Protein AF-A0AAD5LGI7-F1 (afdb_monomer_lite)

pLDDT: mean 71.54, std 13.79, range [35.91, 91.69]

Secondary structure (DSSP, 8-state):
-------SSSEEEEEEE-TTS-EEEEEEEHHHHHHHHH-HHHHHHHHHHHHHHHHHHHHHHHHHHHHHHHHHHHHHHHHHHHHHHHHHHHHHHHHHHH--

Structure (mmCIF, N/CA/C/O backbone):
data_AF-A0AAD5LGI7-F1
#
_entry.id   AF-A0AAD5LGI7-F1
#
loop_
_atom_site.group_PDB
_atom_site.id
_atom_site.type_symbol
_atom_site.label_atom_id
_atom_site.label_alt_id
_atom_site.label_comp_id
_atom_site.label_asym_id
_atom_site.label_entity_id
_atom_site.label_seq_id
_atom_site.pdbx_PDB_ins_code
_atom_site.Cartn_x
_atom_site.Cartn_y
_atom_site.Cartn_z
_atom_site.occupancy
_atom_site.B_iso_or_equiv
_atom_site.auth_seq_id
_atom_site.auth_comp_id
_atom_site.auth_asym_id
_atom_site.auth_atom_id
_atom_site.pdbx_PDB_model_num
ATOM 1 N N . MET A 1 1 ? 21.292 1.746 -2.071 1.00 35.91 1 MET A N 1
ATOM 2 C CA . MET A 1 1 ? 21.785 0.354 -2.151 1.00 35.91 1 MET A CA 1
ATOM 3 C C . MET A 1 1 ? 20.619 -0.593 -1.911 1.00 35.91 1 MET A C 1
ATOM 5 O O . MET A 1 1 ? 20.077 -0.589 -0.814 1.00 35.91 1 MET A O 1
ATOM 9 N N . SER A 1 2 ? 20.196 -1.340 -2.932 1.00 36.94 2 SER A N 1
ATOM 10 C CA . SER A 1 2 ? 19.093 -2.310 -2.845 1.00 36.94 2 SER A CA 1
ATOM 11 C C . SER A 1 2 ? 19.675 -3.725 -2.855 1.00 36.94 2 SER A C 1
ATOM 13 O O . SER A 1 2 ? 20.400 -4.068 -3.782 1.00 36.94 2 SER A O 1
ATOM 15 N N . GLN A 1 3 ? 19.402 -4.531 -1.825 1.00 41.50 3 GLN A N 1
ATOM 16 C CA . GLN A 1 3 ? 19.864 -5.924 -1.751 1.00 41.50 3 GLN A CA 1
ATOM 17 C C . GLN A 1 3 ? 18.906 -6.853 -2.510 1.00 41.50 3 GLN A C 1
ATOM 19 O O . GLN A 1 3 ? 17.688 -6.787 -2.320 1.00 41.50 3 GLN A O 1
ATOM 24 N N . ILE A 1 4 ? 19.462 -7.718 -3.362 1.00 52.78 4 ILE A N 1
ATOM 25 C CA . ILE A 1 4 ? 18.716 -8.642 -4.221 1.00 52.78 4 ILE A CA 1
ATOM 26 C C . ILE A 1 4 ? 18.658 -10.016 -3.544 1.00 52.78 4 ILE A C 1
ATOM 28 O O . ILE A 1 4 ? 19.682 -10.660 -3.354 1.00 52.78 4 ILE A O 1
ATOM 32 N N . ILE A 1 5 ? 17.452 -10.484 -3.216 1.00 55.31 5 ILE A N 1
ATOM 33 C CA . ILE A 1 5 ? 17.201 -11.864 -2.780 1.00 55.31 5 ILE A CA 1
ATOM 34 C C . ILE A 1 5 ? 16.639 -12.610 -3.997 1.00 55.31 5 ILE A C 1
ATOM 36 O O . ILE A 1 5 ? 15.523 -12.320 -4.432 1.00 55.31 5 ILE A O 1
ATOM 40 N N . HIS A 1 6 ? 17.416 -13.524 -4.583 1.00 48.84 6 HIS A N 1
ATOM 41 C CA . HIS A 1 6 ? 16.948 -14.399 -5.665 1.00 48.84 6 HIS A CA 1
ATOM 42 C C . HIS A 1 6 ? 16.081 -15.519 -5.070 1.00 48.84 6 HIS A C 1
ATOM 44 O O . HIS A 1 6 ? 16.558 -16.305 -4.258 1.00 48.84 6 HIS A O 1
ATOM 50 N N . SER A 1 7 ? 14.805 -15.592 -5.461 1.00 46.59 7 SER A N 1
ATOM 51 C CA . SER A 1 7 ? 13.902 -16.696 -5.111 1.00 46.59 7 SER A CA 1
ATOM 52 C C . SER A 1 7 ? 13.721 -17.606 -6.330 1.00 46.59 7 SER A C 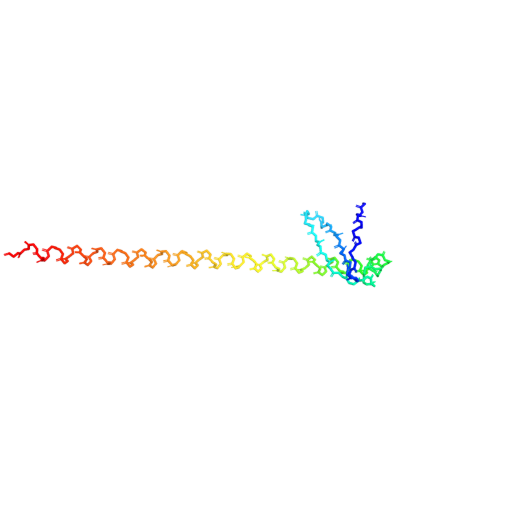1
ATOM 54 O O . SER A 1 7 ? 13.436 -17.122 -7.423 1.00 46.59 7 SER A O 1
ATOM 56 N N . GLN A 1 8 ? 13.897 -18.916 -6.138 1.00 51.75 8 GLN A N 1
ATOM 57 C CA . GLN A 1 8 ? 13.949 -19.990 -7.149 1.00 51.75 8 GLN A CA 1
ATOM 58 C C . GLN A 1 8 ? 12.672 -20.204 -8.000 1.00 51.75 8 GLN A C 1
ATOM 60 O O . GLN A 1 8 ? 12.634 -21.118 -8.813 1.00 51.75 8 GLN A O 1
ATOM 65 N N . PHE A 1 9 ? 11.639 -19.366 -7.872 1.00 52.41 9 PHE A N 1
ATOM 66 C CA . PHE A 1 9 ? 10.321 -19.578 -8.486 1.00 52.41 9 PHE A CA 1
ATOM 67 C C . PHE A 1 9 ? 9.920 -18.483 -9.483 1.00 52.41 9 PHE A C 1
ATOM 69 O O . PHE A 1 9 ? 8.840 -17.932 -9.337 1.00 52.41 9 PHE A O 1
ATOM 76 N N . GLY A 1 10 ? 10.768 -18.081 -10.443 1.00 61.97 10 GLY A N 1
ATOM 77 C CA . GLY A 1 10 ? 10.415 -17.137 -11.540 1.00 61.97 10 GLY A CA 1
ATOM 78 C C . GLY A 1 10 ? 9.811 -15.773 -11.127 1.00 61.97 10 GLY A C 1
ATOM 79 O O . GLY A 1 10 ? 9.417 -14.954 -11.959 1.00 61.97 10 GLY A O 1
ATOM 80 N N . SER A 1 11 ? 9.740 -15.530 -9.824 1.00 69.25 11 SER A N 1
ATOM 81 C CA . S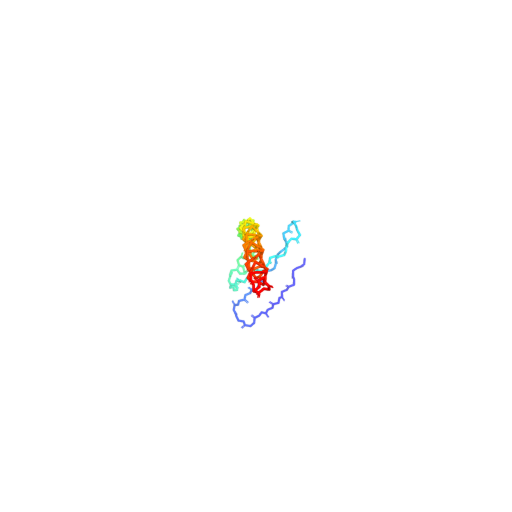ER A 1 11 ? 9.015 -14.483 -9.134 1.00 69.25 11 SER A CA 1
ATOM 82 C C . SER A 1 11 ? 10.059 -13.730 -8.343 1.00 69.25 11 SER A C 1
ATOM 84 O O . SER A 1 11 ? 10.675 -14.254 -7.413 1.00 69.25 11 SER A O 1
ATOM 86 N N . SER A 1 12 ? 10.250 -12.482 -8.721 1.00 79.62 12 SER A N 1
ATOM 87 C CA . SER A 1 12 ? 11.139 -11.556 -8.053 1.00 79.62 12 SER A CA 1
ATOM 88 C C . SER A 1 12 ? 10.356 -10.647 -7.115 1.00 79.62 12 SER A C 1
ATOM 90 O O . SER A 1 12 ? 9.178 -10.365 -7.319 1.00 79.62 12 SER A O 1
ATOM 92 N N . VAL A 1 13 ? 11.018 -10.163 -6.068 1.00 82.81 13 VAL A N 1
ATOM 93 C CA . VAL A 1 13 ? 10.440 -9.164 -5.166 1.00 82.81 13 VAL A CA 1
ATOM 94 C C . VAL A 1 13 ? 11.198 -7.859 -5.339 1.00 82.81 13 VAL A C 1
ATOM 96 O O . VAL A 1 13 ? 12.410 -7.811 -5.133 1.00 82.81 13 VAL A O 1
ATOM 99 N N . ILE A 1 14 ? 10.477 -6.801 -5.696 1.00 84.31 14 ILE A N 1
ATOM 100 C CA . ILE A 1 14 ? 10.992 -5.435 -5.710 1.00 84.31 14 ILE A CA 1
ATOM 101 C C . ILE A 1 14 ? 10.668 -4.812 -4.357 1.00 84.3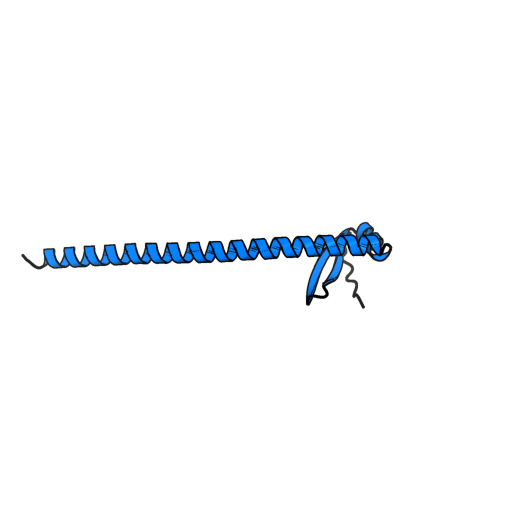1 14 ILE A C 1
ATOM 103 O O . ILE A 1 14 ? 9.511 -4.775 -3.931 1.00 84.31 14 ILE A O 1
ATOM 107 N N . LYS A 1 15 ? 11.704 -4.318 -3.682 1.00 85.06 15 LYS A N 1
ATOM 108 C CA . LYS A 1 15 ? 11.579 -3.574 -2.429 1.00 85.06 15 LYS A CA 1
ATOM 109 C C . LYS A 1 15 ? 11.840 -2.104 -2.701 1.00 85.06 15 LYS A C 1
ATOM 111 O O . LYS A 1 15 ? 12.871 -1.765 -3.283 1.00 85.06 15 LYS A O 1
ATOM 116 N N . PHE A 1 16 ? 10.937 -1.237 -2.264 1.00 82.81 16 PHE A N 1
ATOM 117 C CA . PHE A 1 16 ? 11.161 0.202 -2.325 1.00 82.81 16 PHE A CA 1
ATOM 118 C C . PHE A 1 16 ? 10.579 0.908 -1.108 1.00 82.81 16 PHE A C 1
ATOM 120 O O . PHE A 1 16 ? 9.553 0.510 -0.558 1.00 82.81 16 PHE A O 1
ATOM 127 N N . THR A 1 17 ? 11.267 1.966 -0.696 1.00 80.50 17 THR A N 1
ATOM 128 C CA . THR A 1 17 ? 10.891 2.796 0.445 1.00 80.50 17 THR A CA 1
ATOM 129 C C . THR A 1 17 ? 10.290 4.088 -0.079 1.00 80.50 17 THR A C 1
ATOM 131 O O . THR A 1 17 ? 10.902 4.783 -0.890 1.00 80.50 17 THR A O 1
ATOM 134 N N . PHE A 1 18 ? 9.082 4.404 0.366 1.00 77.19 18 PHE A N 1
ATOM 135 C CA . PHE A 1 18 ? 8.457 5.690 0.115 1.00 77.19 18 PHE A CA 1
ATOM 136 C C . PHE A 1 18 ? 9.130 6.778 0.963 1.00 77.19 18 PHE A C 1
ATOM 138 O O . PHE A 1 18 ? 9.509 6.512 2.106 1.00 77.19 18 PHE A O 1
ATOM 145 N N . PRO A 1 19 ? 9.210 8.025 0.468 1.00 74.00 19 PRO A N 1
ATOM 146 C CA . PRO A 1 19 ? 9.793 9.141 1.219 1.00 74.00 19 PRO A CA 1
ATOM 147 C C . PRO A 1 19 ? 9.059 9.435 2.539 1.00 74.00 19 PRO A C 1
ATOM 149 O O . PRO A 1 19 ? 9.641 10.000 3.452 1.00 74.00 19 PRO A O 1
ATOM 152 N N . CYS A 1 20 ? 7.803 9.001 2.678 1.00 73.81 20 CYS A N 1
ATOM 153 C CA . CYS A 1 20 ? 7.022 9.100 3.911 1.00 73.81 20 CYS A CA 1
ATOM 154 C C . CYS A 1 20 ? 7.347 8.020 4.968 1.00 73.81 20 CYS A C 1
ATOM 156 O O . CYS A 1 20 ? 6.625 7.911 5.956 1.00 73.81 20 CYS A O 1
ATOM 158 N N . GLY A 1 21 ? 8.392 7.205 4.768 1.00 72.25 21 GLY A N 1
ATOM 159 C CA . GLY A 1 21 ? 8.853 6.198 5.736 1.00 72.25 21 GLY A CA 1
ATOM 160 C C . GLY A 1 21 ? 8.197 4.815 5.618 1.00 72.25 21 GLY A C 1
ATOM 161 O O . GLY A 1 21 ? 8.458 3.943 6.441 1.00 72.25 21 GLY A O 1
ATOM 162 N N . GLY A 1 22 ? 7.362 4.576 4.600 1.00 78.12 22 GLY A N 1
ATOM 163 C CA . GLY A 1 22 ? 6.741 3.269 4.347 1.00 78.12 22 GLY A CA 1
ATOM 164 C C . GLY A 1 22 ? 7.583 2.374 3.434 1.00 78.12 22 GLY A C 1
ATOM 165 O O . GLY A 1 22 ? 8.128 2.853 2.445 1.00 78.12 22 GLY A O 1
ATOM 166 N N . VAL A 1 23 ? 7.649 1.068 3.705 1.00 82.00 23 VAL A N 1
ATOM 167 C CA . VAL A 1 23 ? 8.326 0.091 2.829 1.00 82.00 23 VAL A CA 1
ATOM 168 C C . VAL A 1 23 ? 7.290 -0.740 2.073 1.00 82.00 23 VAL A C 1
ATOM 170 O O . VAL A 1 23 ? 6.413 -1.352 2.681 1.00 82.00 23 VAL A O 1
ATOM 173 N N . CYS A 1 24 ? 7.403 -0.791 0.746 1.00 82.56 24 CYS A N 1
ATOM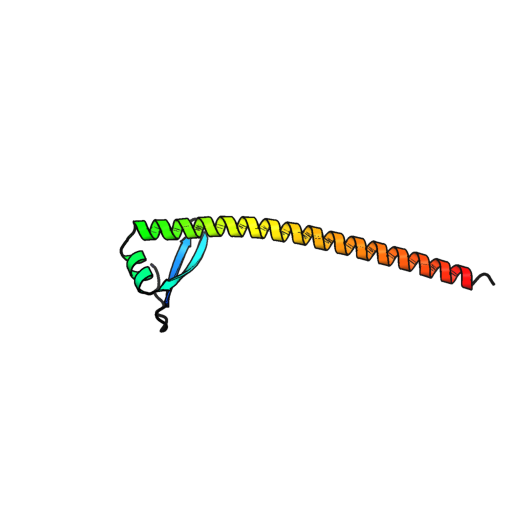 174 C CA . CYS A 1 24 ? 6.569 -1.618 -0.121 1.00 82.56 24 CYS A CA 1
ATOM 175 C C . CYS A 1 24 ? 7.355 -2.820 -0.654 1.00 82.56 24 CYS A C 1
ATOM 177 O O . CYS A 1 24 ? 8.504 -2.690 -1.083 1.00 82.56 24 CYS A O 1
ATOM 179 N N . HIS A 1 25 ? 6.709 -3.986 -0.642 1.00 86.56 25 HIS A N 1
ATOM 180 C CA . HIS A 1 25 ? 7.218 -5.227 -1.215 1.00 86.56 25 HIS A CA 1
ATOM 181 C C . HIS A 1 25 ? 6.292 -5.646 -2.353 1.00 86.56 25 HIS A C 1
ATOM 183 O O . HIS A 1 25 ? 5.159 -6.061 -2.106 1.00 86.56 25 HIS A O 1
ATOM 189 N N . LEU A 1 26 ? 6.765 -5.536 -3.591 1.00 83.31 26 LEU A N 1
ATOM 190 C CA . LEU A 1 26 ? 5.997 -5.909 -4.772 1.00 83.31 26 LEU A CA 1
ATOM 191 C C . LEU A 1 26 ? 6.533 -7.224 -5.332 1.00 83.31 26 LEU A C 1
ATOM 193 O O . LEU A 1 26 ? 7.697 -7.308 -5.722 1.00 83.31 26 LEU A O 1
ATOM 197 N N . ARG A 1 27 ? 5.687 -8.254 -5.372 1.00 85.62 27 ARG A N 1
ATOM 198 C CA . ARG A 1 27 ? 6.006 -9.513 -6.048 1.00 85.62 27 ARG A CA 1
ATOM 199 C C . ARG A 1 27 ? 5.685 -9.360 -7.533 1.00 85.62 27 ARG A C 1
ATOM 201 O O . ARG A 1 27 ? 4.558 -9.029 -7.884 1.00 85.62 27 ARG A O 1
ATOM 208 N N . VAL A 1 28 ? 6.678 -9.584 -8.382 1.00 84.12 28 VAL A N 1
ATOM 209 C CA . VAL A 1 28 ? 6.598 -9.429 -9.838 1.00 84.12 28 VAL A CA 1
ATOM 210 C C . VAL A 1 28 ? 7.270 -10.607 -10.530 1.00 84.12 28 VAL A C 1
ATOM 212 O O . VAL A 1 28 ? 8.068 -11.320 -9.926 1.00 84.12 28 VAL A O 1
ATOM 215 N N . THR A 1 29 ? 6.993 -10.810 -11.811 1.00 87.06 29 THR A N 1
ATOM 216 C CA . THR A 1 29 ? 7.786 -11.729 -12.634 1.00 87.06 29 THR A CA 1
ATOM 217 C C . THR A 1 29 ? 9.168 -11.137 -12.924 1.00 87.06 29 THR A C 1
ATOM 219 O O . THR A 1 29 ? 9.406 -9.937 -12.763 1.00 87.06 29 THR A O 1
ATOM 222 N N . GLN A 1 30 ? 10.107 -11.984 -13.338 1.00 83.06 30 GLN A N 1
ATOM 223 C CA . GLN A 1 30 ? 11.481 -11.563 -13.623 1.00 83.06 30 GLN A CA 1
ATOM 224 C C . GLN A 1 30 ? 11.579 -10.549 -14.779 1.00 83.06 30 GLN A C 1
ATOM 226 O O . GLN A 1 30 ? 12.361 -9.608 -14.684 1.00 83.06 30 GLN A O 1
ATOM 231 N N . ASP A 1 31 ? 10.737 -10.687 -15.806 1.00 85.44 31 ASP A N 1
ATOM 232 C CA . ASP A 1 31 ? 10.638 -9.752 -16.937 1.00 85.44 31 ASP A CA 1
ATOM 233 C C . ASP A 1 31 ? 10.241 -8.337 -16.478 1.00 85.44 31 ASP A C 1
ATOM 235 O O . ASP A 1 31 ? 10.928 -7.350 -16.739 1.00 85.44 31 ASP A O 1
ATOM 239 N N . ILE A 1 32 ? 9.204 -8.251 -15.641 1.00 84.81 32 ILE A N 1
ATOM 240 C CA . ILE A 1 32 ? 8.736 -6.983 -15.074 1.00 84.81 32 ILE A CA 1
ATOM 241 C C . ILE A 1 32 ? 9.784 -6.355 -14.156 1.00 84.81 32 ILE A C 1
ATOM 243 O O . ILE A 1 32 ? 9.896 -5.129 -14.106 1.00 84.81 32 ILE A O 1
ATOM 247 N N . LYS A 1 33 ? 10.571 -7.168 -13.442 1.00 85.31 33 LYS A N 1
ATOM 248 C CA . LYS A 1 33 ? 11.704 -6.657 -12.666 1.00 85.31 33 LYS A CA 1
ATOM 249 C C . LYS A 1 33 ? 12.761 -6.027 -13.574 1.00 85.31 33 LYS A C 1
ATOM 251 O O . LYS A 1 33 ? 13.178 -4.910 -13.289 1.00 85.31 33 LYS A O 1
ATOM 256 N N . GLN A 1 34 ? 13.148 -6.693 -14.661 1.00 86.44 34 GLN A N 1
ATOM 257 C CA . GLN A 1 34 ? 14.115 -6.132 -15.610 1.00 86.44 34 GLN A CA 1
ATOM 258 C C . GLN A 1 34 ? 13.603 -4.826 -16.217 1.00 86.44 34 GLN A C 1
ATOM 260 O O . GLN A 1 34 ? 14.331 -3.836 -16.236 1.00 86.44 34 GLN A O 1
ATOM 265 N N . LYS A 1 35 ? 12.326 -4.786 -16.610 1.00 87.62 35 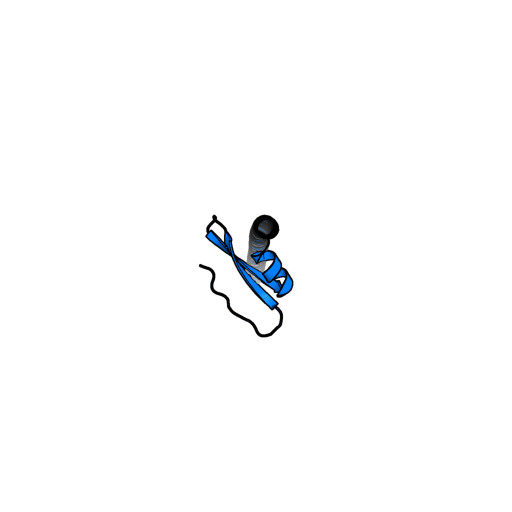LYS A N 1
ATOM 266 C CA . LYS A 1 35 ? 11.673 -3.572 -17.108 1.00 87.62 35 LYS A CA 1
ATOM 267 C C . LYS A 1 35 ? 11.689 -2.438 -16.078 1.00 87.62 35 LYS A C 1
ATOM 269 O O . LYS A 1 35 ? 11.984 -1.294 -16.401 1.00 87.62 35 LYS A O 1
ATOM 274 N N . PHE A 1 36 ? 11.430 -2.760 -14.812 1.00 86.88 36 PHE A N 1
ATOM 275 C CA . PHE A 1 36 ? 11.480 -1.807 -13.702 1.00 86.88 36 PHE A CA 1
ATOM 276 C C . PHE A 1 36 ? 12.887 -1.261 -13.424 1.00 86.88 36 PHE A C 1
ATOM 278 O O . PHE A 1 36 ? 13.023 -0.115 -12.997 1.00 86.88 36 PHE A O 1
ATOM 285 N N . GLU A 1 37 ? 13.931 -2.060 -13.641 1.00 83.94 37 GLU A N 1
ATOM 286 C CA . GLU A 1 37 ? 15.324 -1.633 -13.470 1.00 83.94 37 GLU A CA 1
ATOM 287 C C . GLU A 1 37 ? 15.841 -0.841 -14.680 1.00 83.94 37 GLU A C 1
ATOM 289 O O . GLU A 1 37 ? 16.586 0.122 -14.497 1.00 83.94 37 GLU A O 1
ATOM 294 N N . ALA A 1 38 ? 15.421 -1.211 -15.892 1.00 89.69 38 ALA A N 1
ATOM 295 C CA . ALA A 1 38 ? 15.852 -0.584 -17.138 1.00 89.69 38 ALA A CA 1
ATOM 296 C C . ALA A 1 38 ? 15.134 0.744 -17.430 1.00 89.69 38 ALA A C 1
ATOM 298 O O . ALA A 1 38 ? 15.748 1.670 -17.958 1.00 89.69 38 ALA A O 1
ATOM 299 N N . GLU A 1 39 ? 13.847 0.859 -17.083 1.00 91.69 39 GLU A N 1
ATOM 300 C CA . GLU A 1 39 ? 13.013 1.999 -17.471 1.00 91.69 39 GLU A CA 1
ATOM 301 C C . GLU A 1 39 ? 12.625 2.876 -16.264 1.00 91.69 39 GLU A C 1
ATOM 303 O O . GLU A 1 39 ? 11.721 2.531 -15.490 1.00 91.69 39 GLU A O 1
ATOM 308 N N . PRO A 1 40 ? 13.236 4.067 -16.099 1.00 86.19 40 PRO A N 1
ATOM 309 C CA . PRO A 1 40 ? 12.938 4.949 -14.970 1.00 86.19 40 PRO A CA 1
ATOM 310 C C . PRO A 1 40 ? 11.500 5.493 -14.994 1.00 86.19 40 PRO A C 1
ATOM 312 O O . PRO A 1 40 ? 10.915 5.717 -13.933 1.00 86.19 40 PRO A O 1
ATOM 315 N N . GLN A 1 41 ? 10.908 5.667 -16.180 1.00 89.50 41 GLN A N 1
ATOM 316 C CA . GLN A 1 41 ? 9.512 6.096 -16.328 1.00 89.50 41 GLN A CA 1
ATOM 317 C C . GLN A 1 41 ? 8.541 5.018 -15.831 1.00 89.50 41 GLN A C 1
ATOM 319 O O . GLN A 1 41 ? 7.658 5.301 -15.021 1.00 89.50 41 GLN A O 1
ATOM 324 N N . TYR A 1 42 ? 8.761 3.764 -16.237 1.00 87.31 42 TYR A N 1
ATOM 325 C CA . TYR A 1 42 ? 7.973 2.621 -15.777 1.00 87.31 42 TYR A CA 1
ATOM 326 C C . TYR A 1 42 ? 8.095 2.433 -14.259 1.00 87.31 42 TYR A C 1
ATOM 328 O O . TYR A 1 42 ? 7.101 2.232 -13.558 1.00 87.31 42 TYR A O 1
ATOM 336 N N . ARG A 1 43 ? 9.307 2.598 -13.715 1.00 86.06 43 ARG A N 1
ATOM 337 C CA . ARG A 1 43 ? 9.540 2.607 -12.267 1.00 86.06 43 ARG A CA 1
ATOM 338 C C . ARG A 1 43 ? 8.712 3.673 -11.547 1.00 86.06 43 ARG A C 1
ATOM 340 O O . ARG A 1 43 ? 8.081 3.360 -10.534 1.00 86.06 43 ARG A O 1
ATOM 347 N N . ALA A 1 44 ? 8.714 4.910 -12.040 1.00 87.12 44 ALA A N 1
ATOM 348 C CA . ALA A 1 44 ? 7.943 5.999 -11.442 1.00 87.12 44 ALA A CA 1
ATOM 349 C C . ALA A 1 44 ? 6.433 5.712 -11.478 1.00 87.12 44 ALA A C 1
ATOM 351 O O . ALA A 1 44 ? 5.747 5.926 -10.476 1.00 87.12 44 ALA A O 1
ATOM 352 N N . GLU A 1 45 ? 5.931 5.154 -12.582 1.00 88.81 45 GLU A N 1
ATOM 353 C CA . GLU A 1 45 ? 4.521 4.782 -12.726 1.00 88.81 45 GLU A CA 1
ATOM 354 C C . GLU A 1 45 ? 4.098 3.712 -11.708 1.00 88.81 45 GLU A C 1
ATOM 356 O O . GLU A 1 45 ? 3.101 3.879 -10.999 1.00 88.81 45 GLU A O 1
ATOM 361 N N . ILE A 1 46 ? 4.873 2.629 -11.586 1.00 86.62 46 ILE A N 1
ATOM 362 C CA . ILE A 1 46 ? 4.576 1.536 -10.650 1.00 86.62 46 ILE A CA 1
ATOM 363 C C . ILE A 1 46 ? 4.616 2.027 -9.198 1.00 86.62 46 ILE A C 1
ATOM 365 O O . ILE A 1 46 ? 3.728 1.693 -8.408 1.00 86.62 46 ILE A O 1
ATOM 369 N N . ILE A 1 47 ? 5.598 2.864 -8.845 1.00 85.75 47 ILE A N 1
ATOM 370 C CA . ILE A 1 47 ? 5.681 3.473 -7.508 1.00 85.75 47 ILE A CA 1
ATOM 371 C C . ILE A 1 47 ? 4.474 4.390 -7.258 1.00 85.75 47 ILE A C 1
ATOM 373 O O . ILE A 1 47 ? 3.886 4.339 -6.174 1.00 85.75 47 ILE A O 1
ATOM 377 N N . GLY A 1 48 ? 4.064 5.185 -8.251 1.00 85.50 48 GLY A N 1
ATOM 378 C CA . GLY A 1 48 ? 2.890 6.057 -8.172 1.00 85.50 48 GLY A CA 1
ATOM 379 C C . GLY A 1 48 ? 1.595 5.279 -7.925 1.00 85.50 48 GLY A C 1
ATOM 380 O O . GLY A 1 48 ? 0.868 5.574 -6.972 1.00 85.50 48 GLY A O 1
ATOM 381 N N . LYS A 1 49 ? 1.350 4.221 -8.707 1.00 86.88 49 LYS A N 1
ATOM 382 C CA . LYS A 1 49 ? 0.183 3.332 -8.547 1.00 86.88 49 LYS A CA 1
ATOM 383 C C . LYS A 1 49 ? 0.168 2.635 -7.184 1.00 86.88 49 LYS A C 1
ATOM 385 O O . LYS A 1 49 ? -0.882 2.545 -6.539 1.00 86.88 49 LYS A O 1
ATOM 390 N N . ALA A 1 50 ? 1.329 2.173 -6.714 1.00 83.50 50 ALA A N 1
ATOM 391 C CA . ALA A 1 50 ? 1.459 1.562 -5.393 1.00 83.50 50 ALA A CA 1
ATOM 392 C C . ALA A 1 50 ? 1.155 2.564 -4.267 1.00 83.50 50 ALA A C 1
ATOM 394 O O . ALA A 1 50 ? 0.472 2.220 -3.301 1.00 83.50 50 ALA A O 1
ATOM 395 N N . HIS A 1 51 ? 1.609 3.812 -4.405 1.00 83.50 51 HIS A N 1
ATOM 396 C CA . HIS A 1 51 ? 1.340 4.873 -3.437 1.00 83.50 51 HIS A CA 1
ATOM 397 C C . HIS A 1 51 ? -0.146 5.250 -3.378 1.00 83.50 51 HIS A C 1
ATOM 399 O O . HIS A 1 51 ? -0.708 5.388 -2.291 1.00 83.50 51 HIS A O 1
ATOM 405 N N . GLU A 1 52 ? -0.806 5.379 -4.530 1.00 85.81 52 GLU A N 1
ATOM 406 C CA . GLU A 1 52 ? -2.243 5.665 -4.583 1.00 85.81 52 GLU A CA 1
ATOM 407 C C . GLU A 1 52 ? -3.066 4.530 -3.957 1.00 85.81 52 GLU A C 1
ATOM 409 O O . GLU A 1 52 ? -3.955 4.773 -3.138 1.00 85.81 52 GLU A O 1
ATOM 414 N N . SER A 1 53 ? -2.713 3.280 -4.266 1.00 83.38 53 SER A N 1
ATOM 415 C CA . SER A 1 53 ? -3.362 2.104 -3.677 1.00 83.38 53 SER A CA 1
ATOM 416 C C . SER A 1 53 ? -3.185 2.051 -2.158 1.00 83.38 53 SER A C 1
ATOM 418 O O . SER A 1 53 ? -4.121 1.707 -1.434 1.00 83.38 53 SER A O 1
ATOM 420 N N . LEU A 1 54 ? -2.006 2.430 -1.651 1.00 80.75 54 LEU A N 1
ATOM 421 C CA . LEU A 1 54 ? -1.748 2.512 -0.214 1.00 80.75 54 LEU A CA 1
ATOM 422 C C . LEU A 1 54 ? -2.617 3.584 0.458 1.00 80.75 54 LEU A C 1
ATOM 424 O O . LEU A 1 54 ? -3.179 3.328 1.523 1.00 80.75 54 LEU A O 1
ATOM 428 N N . LYS A 1 55 ? -2.769 4.760 -0.168 1.00 81.06 55 LYS A N 1
ATOM 429 C CA . LYS A 1 55 ? -3.655 5.827 0.328 1.00 81.06 55 LYS A CA 1
ATOM 430 C C . LYS A 1 55 ? -5.104 5.353 0.424 1.00 81.06 55 LYS A C 1
ATOM 432 O O . LYS A 1 55 ? -5.721 5.527 1.473 1.00 81.06 55 LYS A O 1
ATOM 437 N N . LYS A 1 56 ? -5.612 4.705 -0.630 1.00 84.06 56 LYS A N 1
ATOM 438 C CA . LYS A 1 56 ? -6.977 4.151 -0.669 1.00 84.06 56 LYS A CA 1
ATOM 439 C C . LYS A 1 56 ? -7.198 3.118 0.437 1.00 84.06 56 LYS A C 1
ATOM 441 O O . LYS A 1 56 ? -8.123 3.265 1.227 1.00 84.06 56 LYS A O 1
ATOM 446 N N . LYS A 1 57 ? -6.288 2.147 0.580 1.00 80.56 57 LYS A N 1
ATOM 447 C CA . LYS A 1 57 ? -6.373 1.134 1.649 1.00 80.56 57 LYS A CA 1
ATOM 448 C C . LYS A 1 57 ? -6.295 1.728 3.051 1.00 80.56 57 LYS A C 1
ATOM 450 O O . LYS A 1 57 ? -6.945 1.224 3.959 1.00 80.56 57 LYS A O 1
ATOM 455 N N . LYS A 1 58 ? -5.498 2.782 3.255 1.00 80.38 58 LYS A N 1
ATOM 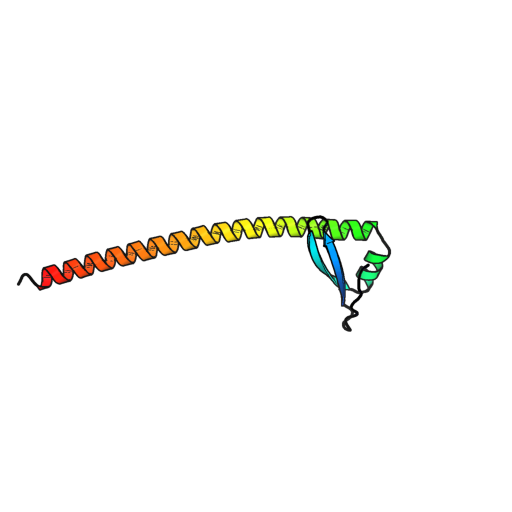456 C CA . LYS A 1 58 ? -5.413 3.451 4.559 1.00 80.38 58 LYS A CA 1
ATOM 457 C C . LYS A 1 58 ? -6.731 4.142 4.914 1.00 80.38 58 LYS A C 1
ATOM 459 O O . LYS A 1 58 ? -7.174 4.007 6.048 1.00 80.38 58 LYS A O 1
ATOM 464 N N . ALA A 1 59 ? -7.350 4.829 3.954 1.00 78.19 59 ALA A N 1
ATOM 465 C CA . ALA A 1 59 ? -8.657 5.456 4.144 1.00 78.19 59 ALA A CA 1
ATOM 466 C C . ALA A 1 59 ? -9.751 4.412 4.427 1.00 78.19 59 ALA A C 1
ATOM 468 O O . ALA A 1 59 ? -10.510 4.554 5.380 1.00 78.19 59 ALA A O 1
ATOM 469 N N . GLU A 1 60 ? -9.773 3.317 3.664 1.00 79.88 60 GLU A N 1
ATOM 470 C CA . GLU A 1 60 ? -10.729 2.220 3.859 1.00 79.88 60 GLU A CA 1
ATOM 471 C C . GLU A 1 60 ? -10.555 1.536 5.223 1.00 79.88 60 GLU A C 1
ATOM 473 O O . GLU A 1 60 ? -11.531 1.282 5.926 1.00 79.88 60 GLU A O 1
ATOM 478 N N . LYS A 1 61 ? -9.307 1.308 5.653 1.00 78.94 61 LYS A N 1
ATOM 479 C CA . LYS A 1 61 ? -9.022 0.734 6.973 1.00 78.94 61 LYS A CA 1
ATOM 480 C C . LYS A 1 61 ? -9.484 1.649 8.111 1.00 78.94 61 LYS A C 1
ATOM 482 O O . LYS A 1 61 ? -10.012 1.145 9.095 1.00 78.94 61 LYS A O 1
ATOM 487 N N . GLN A 1 62 ? -9.310 2.965 7.982 1.00 73.94 62 GLN A N 1
ATOM 488 C CA . GLN A 1 62 ? -9.777 3.923 8.990 1.00 73.94 62 GLN A CA 1
ATOM 489 C C . GLN A 1 62 ? -11.302 3.913 9.123 1.00 73.94 62 GLN A C 1
ATOM 491 O O . GLN A 1 62 ? -11.805 3.833 10.239 1.00 73.94 62 GLN A O 1
ATOM 496 N N . LEU A 1 63 ? -12.024 3.899 7.999 1.00 72.56 63 LEU A N 1
ATOM 497 C CA . LEU A 1 63 ? -13.485 3.785 7.997 1.00 72.56 63 LEU A CA 1
ATOM 498 C C . LEU A 1 63 ? -13.954 2.464 8.622 1.00 72.56 63 LEU A C 1
ATOM 500 O O . LEU A 1 63 ? -14.898 2.448 9.411 1.00 72.56 63 LEU A O 1
ATOM 504 N N . LEU A 1 64 ? -13.276 1.354 8.315 1.00 73.56 64 LEU A N 1
ATOM 505 C CA . LEU A 1 64 ? -13.614 0.045 8.873 1.00 73.56 64 LEU A CA 1
ATOM 506 C C . LEU A 1 64 ? -13.341 -0.038 10.384 1.00 73.56 64 LEU A C 1
ATOM 508 O O . LEU A 1 64 ? -14.147 -0.609 11.115 1.00 73.56 64 LEU A O 1
ATOM 512 N N . GLU A 1 65 ? -12.224 0.517 10.864 1.00 73.00 65 GLU A N 1
ATOM 513 C CA . GLU A 1 65 ? -11.921 0.567 12.301 1.00 73.00 65 GLU A CA 1
ATOM 514 C C . GLU A 1 65 ? -12.919 1.444 13.065 1.00 73.00 65 GLU A C 1
ATOM 516 O O . GLU A 1 65 ? -13.356 1.058 14.148 1.00 73.00 65 GLU A O 1
ATOM 521 N N . GLU A 1 66 ? -13.324 2.584 12.504 1.00 71.06 66 GLU A N 1
ATOM 522 C CA . GLU A 1 66 ? -14.331 3.456 13.115 1.00 71.06 66 GLU A CA 1
ATOM 523 C C . GLU A 1 66 ? -15.707 2.781 13.169 1.00 71.06 66 GLU A C 1
ATOM 525 O O . GLU A 1 66 ? -16.341 2.747 14.223 1.00 71.06 66 GLU A O 1
ATOM 530 N N . THR A 1 67 ? -16.117 2.127 12.079 1.00 69.88 67 THR A N 1
ATOM 531 C CA . THR A 1 67 ? -17.382 1.376 12.028 1.00 69.88 67 THR A CA 1
ATOM 532 C C . THR A 1 67 ? -17.401 0.241 13.056 1.00 69.88 67 THR A C 1
ATOM 534 O O . THR A 1 67 ? -18.383 0.083 13.778 1.00 69.88 67 THR A O 1
ATOM 537 N N . LYS A 1 68 ? -16.295 -0.505 13.203 1.00 69.75 68 LYS A N 1
ATOM 538 C CA . LYS A 1 68 ? -16.185 -1.572 14.212 1.00 69.75 68 LYS A CA 1
ATOM 539 C C . LYS A 1 68 ? -16.257 -1.056 15.646 1.00 69.75 68 LYS A C 1
ATOM 541 O O . LYS A 1 68 ? -16.898 -1.692 16.475 1.00 69.75 68 LYS A O 1
ATOM 546 N N . ARG A 1 69 ? -15.641 0.094 15.944 1.00 67.88 69 ARG A N 1
ATOM 547 C CA . ARG A 1 69 ? -15.736 0.707 17.281 1.00 67.88 69 ARG A CA 1
ATOM 548 C C . ARG A 1 69 ? -17.176 1.074 17.630 1.00 67.88 69 ARG A C 1
ATOM 550 O O . ARG A 1 69 ? -17.610 0.822 18.748 1.00 67.88 69 ARG A O 1
ATOM 557 N N . ILE A 1 70 ? -17.918 1.610 16.663 1.00 66.38 70 ILE A N 1
ATOM 558 C CA . ILE A 1 70 ? -19.330 1.972 16.838 1.00 66.38 70 ILE A CA 1
ATOM 559 C C . ILE A 1 70 ? -20.202 0.721 17.041 1.00 66.38 70 ILE A C 1
ATOM 561 O O . ILE A 1 70 ? -21.148 0.745 17.829 1.00 66.38 70 ILE A O 1
ATOM 565 N N . GLU A 1 71 ? -19.898 -0.379 16.350 1.00 67.00 71 GLU A N 1
ATOM 566 C CA . GLU A 1 71 ? -20.632 -1.642 16.490 1.00 67.00 71 GLU A CA 1
ATOM 567 C C . GLU A 1 71 ? -20.370 -2.314 17.850 1.00 67.00 71 GLU A C 1
ATOM 569 O O . GLU A 1 71 ? -21.319 -2.718 18.523 1.00 67.00 71 GLU A O 1
ATOM 574 N N . GLU A 1 72 ? -19.116 -2.327 18.321 1.00 65.50 72 GLU A N 1
ATOM 575 C CA . GLU A 1 72 ? -18.760 -2.843 19.653 1.00 65.50 72 GLU A CA 1
ATOM 576 C C . GLU A 1 72 ? -19.391 -2.041 20.804 1.00 65.50 72 GLU A C 1
ATOM 578 O O . GLU A 1 72 ? -19.802 -2.631 21.807 1.00 65.50 72 GLU A O 1
ATOM 583 N N . GLU A 1 73 ? -19.490 -0.710 20.696 1.00 63.53 73 GLU A N 1
ATOM 584 C CA . GLU A 1 73 ? -20.185 0.089 21.718 1.00 63.53 73 GLU A CA 1
ATOM 585 C C . GLU A 1 73 ? -21.688 -0.209 21.752 1.00 63.53 73 GLU A C 1
ATOM 587 O O . GLU A 1 73 ? -22.252 -0.408 22.832 1.00 63.53 73 GLU A O 1
ATOM 592 N N . LYS A 1 74 ? -22.328 -0.357 20.585 1.00 63.59 74 LYS A N 1
ATOM 593 C CA . LYS A 1 74 ? -23.750 -0.725 20.509 1.00 63.59 74 LYS A CA 1
ATOM 594 C C . LYS A 1 74 ? -24.038 -2.111 21.081 1.00 63.59 74 LYS A C 1
ATOM 596 O O . LYS A 1 74 ? -25.100 -2.314 21.673 1.00 63.59 74 LYS A O 1
ATOM 601 N N . GLU A 1 75 ? -23.130 -3.070 20.916 1.00 62.28 75 GLU A N 1
ATOM 602 C CA . GLU A 1 75 ? -23.301 -4.412 21.482 1.00 62.28 75 GLU A CA 1
ATOM 603 C C . GLU A 1 75 ? -23.154 -4.405 23.014 1.00 62.28 75 GLU A C 1
ATOM 605 O O . GLU A 1 75 ? -23.945 -5.038 23.719 1.00 62.28 75 GLU A O 1
ATOM 610 N N . LYS A 1 76 ? -22.226 -3.598 23.549 1.00 64.94 76 LYS A N 1
ATOM 611 C CA . LYS A 1 76 ? -22.056 -3.405 25.001 1.00 64.94 76 LYS A CA 1
ATOM 612 C C . LYS A 1 76 ? -23.246 -2.703 25.655 1.00 64.94 76 LYS A C 1
ATOM 614 O O . LYS A 1 76 ? -23.630 -3.085 26.762 1.00 64.94 76 LYS A O 1
ATOM 619 N N . GLU A 1 77 ? -23.854 -1.718 24.995 1.00 62.78 77 GLU A N 1
ATOM 620 C CA . GLU A 1 77 ? -25.074 -1.074 25.505 1.00 62.78 77 GLU A CA 1
ATOM 621 C C . GLU A 1 77 ? -26.271 -2.033 25.527 1.00 62.78 77 GLU A C 1
ATOM 623 O O . GLU A 1 77 ? -26.989 -2.094 26.528 1.00 62.78 77 GLU A O 1
ATOM 628 N N . LYS A 1 78 ? -26.454 -2.850 24.480 1.00 61.41 78 LYS A N 1
ATOM 629 C CA . LYS A 1 78 ? -27.519 -3.869 24.460 1.00 61.41 78 LYS A CA 1
ATOM 630 C C . LYS A 1 78 ? -27.323 -4.936 25.537 1.00 61.41 78 LYS A C 1
ATOM 632 O O . LYS A 1 78 ? -28.299 -5.344 26.168 1.00 61.41 78 LYS A O 1
ATOM 637 N N . ALA A 1 79 ? -26.080 -5.357 25.779 1.00 62.31 79 ALA A N 1
ATOM 638 C CA . ALA A 1 79 ? -25.758 -6.313 26.836 1.00 62.31 79 ALA A CA 1
ATOM 639 C C . ALA A 1 79 ? -26.042 -5.743 28.239 1.00 62.31 79 ALA A C 1
ATOM 641 O O . ALA A 1 79 ? -26.623 -6.442 29.069 1.00 62.31 79 ALA A O 1
ATOM 642 N N . LYS A 1 80 ? -25.711 -4.466 28.491 1.00 62.38 80 LYS A N 1
ATOM 643 C CA . LYS A 1 80 ? -26.056 -3.780 29.751 1.00 62.38 80 LYS A CA 1
ATOM 644 C C . LYS A 1 80 ? -27.563 -3.685 29.963 1.00 62.38 80 LYS A C 1
ATOM 646 O O . LYS A 1 80 ? -28.043 -4.089 31.018 1.00 62.38 80 LYS A O 1
ATOM 651 N N . GLN A 1 81 ? -28.311 -3.261 28.943 1.00 61.12 81 GLN A N 1
ATOM 652 C CA . GLN A 1 81 ? -29.770 -3.174 29.037 1.00 61.12 81 GLN A CA 1
ATOM 653 C C . GLN A 1 81 ? -30.408 -4.538 29.325 1.00 61.12 81 GLN A C 1
ATOM 655 O O . GLN A 1 81 ? -31.283 -4.632 30.186 1.00 61.12 81 GLN A O 1
ATOM 660 N N . GLN A 1 82 ? -29.957 -5.618 28.677 1.00 60.28 82 GLN A N 1
ATOM 661 C CA . GLN A 1 82 ? -30.453 -6.966 28.985 1.00 60.28 82 GLN A CA 1
ATOM 662 C C . GLN A 1 82 ? -30.136 -7.397 30.422 1.00 60.28 82 GLN A C 1
ATOM 664 O O . GLN A 1 82 ? -30.995 -7.982 31.084 1.00 60.28 82 GLN A O 1
ATOM 669 N N . GLN A 1 83 ? -28.937 -7.093 30.921 1.00 61.16 83 GLN A N 1
ATOM 670 C CA . GLN A 1 83 ? -28.517 -7.477 32.268 1.00 61.16 83 GLN A CA 1
ATOM 671 C C . GLN A 1 83 ? -29.277 -6.701 33.356 1.00 61.16 83 GLN A C 1
ATOM 673 O O . GLN A 1 83 ? -29.705 -7.299 34.345 1.00 61.16 83 GLN A O 1
ATOM 678 N N . GLU A 1 84 ? -29.518 -5.403 33.147 1.00 60.81 84 GLU A N 1
ATOM 679 C CA . GLU A 1 84 ? -30.331 -4.565 34.040 1.00 60.81 84 GLU A CA 1
ATOM 680 C C . GLU A 1 84 ? -31.797 -5.014 34.055 1.00 60.81 84 GLU A C 1
ATOM 682 O O . GLU A 1 84 ? -32.394 -5.151 35.125 1.00 60.81 84 GLU A O 1
ATOM 687 N N . THR A 1 85 ? -32.359 -5.340 32.885 1.00 60.84 85 THR A N 1
ATOM 688 C CA . THR A 1 85 ? -33.740 -5.843 32.782 1.00 60.84 85 THR A CA 1
ATOM 689 C C . THR A 1 85 ? -33.891 -7.197 33.482 1.00 60.84 85 THR A C 1
ATOM 691 O O . THR A 1 85 ? -34.880 -7.434 34.181 1.00 60.84 85 THR A O 1
ATOM 694 N N . PHE A 1 86 ? -32.895 -8.080 33.353 1.00 59.50 86 PHE A N 1
ATOM 695 C CA . PHE A 1 86 ? -32.896 -9.386 34.012 1.00 59.50 86 PHE A CA 1
ATOM 696 C C . PHE A 1 86 ? -32.758 -9.264 35.535 1.00 59.50 86 PHE A C 1
ATOM 698 O O . PHE A 1 86 ? -33.518 -9.905 36.262 1.00 59.50 86 PHE A O 1
ATOM 705 N N . GLN A 1 87 ? -31.863 -8.396 36.029 1.00 58.81 87 GLN A N 1
ATOM 706 C CA . GLN A 1 87 ? -31.729 -8.140 37.467 1.00 58.81 87 GLN A CA 1
ATOM 707 C C . GLN A 1 87 ? -33.019 -7.584 38.075 1.00 58.81 87 GLN A C 1
ATOM 709 O O . GLN A 1 87 ? -33.473 -8.095 39.105 1.00 58.81 87 GLN A O 1
ATOM 714 N N . TYR A 1 88 ? -33.651 -6.598 37.430 1.00 59.03 88 TYR A N 1
ATOM 715 C CA . TYR A 1 88 ? -34.923 -6.038 37.898 1.00 59.03 88 TYR A CA 1
ATOM 716 C C . TYR A 1 88 ? -36.009 -7.115 38.002 1.00 59.03 88 TYR A C 1
ATOM 718 O O . TYR A 1 88 ? -36.702 -7.207 39.017 1.00 59.03 88 TYR A O 1
ATOM 726 N N . PHE A 1 89 ? -36.105 -7.986 36.994 1.00 59.41 89 PHE A N 1
ATOM 727 C CA . PHE A 1 89 ? -37.086 -9.068 36.974 1.00 59.41 89 PHE A CA 1
ATOM 728 C C . PHE A 1 89 ? -36.841 -10.101 38.084 1.00 59.41 89 PHE A C 1
ATOM 730 O O . PHE A 1 89 ? -37.771 -10.472 38.803 1.00 59.41 89 PHE A O 1
ATOM 737 N N . THR A 1 90 ? -35.586 -10.519 38.291 1.00 60.16 90 THR A N 1
ATOM 738 C CA . THR A 1 90 ? -35.236 -11.457 39.372 1.00 60.16 90 THR A CA 1
ATOM 739 C C . THR A 1 90 ? -35.472 -10.874 40.762 1.00 60.16 90 THR A C 1
ATOM 741 O O . THR A 1 90 ? -35.962 -11.578 41.645 1.00 60.16 90 THR A O 1
ATOM 744 N N . THR A 1 91 ? -35.185 -9.585 40.959 1.00 62.16 91 THR A N 1
ATOM 745 C CA . THR A 1 91 ? -35.379 -8.919 42.254 1.00 62.16 91 THR A CA 1
ATOM 746 C C . THR A 1 91 ? -36.866 -8.828 42.590 1.00 62.16 91 THR A C 1
ATOM 748 O O . THR A 1 91 ? -37.272 -9.178 43.696 1.00 62.16 91 THR A O 1
ATOM 751 N N . LEU A 1 92 ? -37.702 -8.456 41.614 1.00 60.34 92 LEU A N 1
ATOM 752 C CA . LEU A 1 92 ? -39.155 -8.421 41.786 1.00 60.34 92 LEU A CA 1
ATOM 753 C C . LEU A 1 92 ? -39.725 -9.813 42.091 1.00 60.34 92 LEU A C 1
ATOM 755 O O . LEU A 1 92 ? -40.507 -9.959 43.029 1.00 60.34 92 LEU A O 1
ATOM 759 N N . GLN A 1 93 ? -39.297 -10.854 41.369 1.00 58.22 93 GLN A N 1
ATOM 760 C CA . GLN A 1 93 ? -39.773 -12.221 41.604 1.00 58.22 93 GLN A CA 1
ATOM 761 C C . GLN A 1 93 ? -39.420 -12.739 43.013 1.00 58.22 93 GLN A C 1
ATOM 763 O O . GLN A 1 93 ? -40.228 -13.437 43.629 1.00 58.22 93 GLN A O 1
ATOM 768 N N . PHE A 1 94 ? -38.244 -12.384 43.545 1.00 55.81 94 PHE A N 1
ATOM 769 C CA . PHE A 1 94 ? -37.850 -12.719 44.919 1.00 55.81 94 PHE A CA 1
ATOM 770 C C . PHE A 1 94 ? -38.676 -11.970 45.970 1.00 55.81 94 PHE A C 1
ATOM 772 O O . PHE A 1 94 ? -39.120 -12.590 46.937 1.00 55.81 94 PHE A O 1
ATOM 779 N N . VAL A 1 95 ? -38.938 -10.675 45.764 1.00 57.31 95 VAL A N 1
ATOM 780 C CA . VAL A 1 95 ? -39.785 -9.873 46.666 1.00 57.31 95 VAL A CA 1
ATOM 781 C C . VAL A 1 95 ? -41.201 -10.449 46.737 1.00 57.31 95 VAL A C 1
ATOM 783 O O . VAL A 1 95 ? -41.722 -10.659 47.830 1.00 57.31 95 VAL A O 1
ATOM 786 N N . PHE A 1 96 ? -41.803 -10.813 45.601 1.00 53.00 96 PHE A N 1
ATOM 787 C CA . PHE A 1 96 ? -43.135 -11.432 45.586 1.00 53.00 96 PHE A CA 1
ATOM 788 C C . PHE A 1 96 ? -43.185 -12.816 46.252 1.00 53.00 96 PHE A C 1
ATOM 790 O O . PHE A 1 96 ? -44.233 -13.212 46.757 1.00 53.00 96 PHE A O 1
ATOM 797 N N . ARG A 1 97 ? -42.075 -13.563 46.279 1.00 52.09 97 ARG A N 1
ATOM 798 C CA . ARG A 1 97 ? -42.025 -14.917 46.855 1.00 52.09 97 ARG A CA 1
ATOM 799 C C . ARG A 1 97 ? -41.866 -14.933 48.381 1.00 52.09 97 ARG A C 1
ATOM 801 O O . ARG A 1 97 ? -42.172 -15.952 48.989 1.00 52.09 97 ARG A O 1
ATOM 808 N N . PHE A 1 98 ? -41.418 -13.831 48.985 1.00 51.81 98 PHE A N 1
ATOM 809 C CA . PHE A 1 98 ? -41.231 -13.696 50.437 1.00 51.81 98 PHE A CA 1
ATOM 810 C C . PHE A 1 98 ? -42.421 -13.051 51.176 1.00 51.81 98 PHE A C 1
ATOM 812 O O . PHE A 1 98 ? -42.459 -13.102 52.400 1.00 51.81 98 PHE A O 1
ATOM 819 N N . ILE A 1 99 ? -43.401 -12.469 50.471 1.00 55.72 99 ILE A N 1
ATOM 820 C CA . ILE A 1 99 ? -44.578 -11.801 51.073 1.00 55.72 99 ILE A CA 1
ATOM 821 C C . ILE A 1 99 ? -45.772 -12.776 51.183 1.00 55.72 99 ILE A C 1
ATOM 823 O O . ILE A 1 99 ? -46.888 -12.471 50.771 1.00 55.72 99 ILE A O 1
ATOM 827 N N . ARG A 1 100 ? -45.571 -13.989 51.700 1.00 43.38 100 ARG A N 1
ATOM 828 C CA . ARG A 1 100 ? -46.659 -14.962 51.894 1.00 43.38 100 ARG A CA 1
ATOM 829 C C . ARG A 1 100 ? -46.526 -15.670 53.231 1.00 43.38 100 ARG A C 1
ATOM 831 O O . ARG A 1 100 ? -47.588 -15.923 53.837 1.00 43.38 100 ARG A O 1
#

Radius of gyration: 28.6 Å; chains: 1; bounding box: 68×29×69 Å

Organism: NCBI:txid1820382

Foldseek 3Di:
DDDFDDDPPQWGWDWDADPVGDIDIDIDGPVVVVVCVVDVVSVVVVVVVVVVVVVVVVVVVVVVVVVVVVVVVVVVVVVVVVVVVVVVVVVVVVVVVPPD

Sequence (100 aa):
MSQIIHSQFGSSVIKFTFPCGGVCHLRVTQDIKQKFEAEPQYRAEIIGKAHESLKKKKAEKQLLEETKRIEEEKEKEKAKQQQETFQYFTTLQFVFRFIR